Protein AF-A0A5X7KAK2-F1 (afdb_monomer)

pLDDT: mean 73.41, std 15.55, range [40.94, 93.62]

Radius of gyration: 23.5 Å; Cα contacts (8 Å, |Δi|>4): 17; chains: 1; bounding box: 44×38×71 Å

InterPro domains:
  IPR018227 Amino acid/polyamine transporter 2 [PF03222] (29-113)
  IPR018227 Amino acid/polyamine transporter 2 [PTHR35334] (9-120)

Organism: NCBI:txid682796

Foldseek 3Di:
DDDDDDDPDDPDPPPDPPPVVPPCDVVNVVVVVVVVDVVCDPCVVCVVVVCVVVDVVVVVVVCVVVVVVVVLVVVLVVCCVVVPPDDDDPLVSCCVSVHVVVSVVVVVVVVVVVVVVVVD

Secondary structure (DSSP, 8-state):
-------------------------HHHHHHHHHHHHHHS-HHHHHHHHHHHHH-HHHHHHHHHHHHHHHHHHHHHHHHHHHH-SS---HHHHHHHHS-HHHHHHHHHHHHHHHHHHHH-

Sequence (120 aa):
MQDDTLPLNNSNATTTPLSTRLPFTKYDFGWVLLCIGMAIGAGTVLMPVQIGLKGIWVFITAFIIAYPATYIVQDIYLKTLSESETCDDYTDIISHYLGKNWGVFLGVIYFLMIIHGVFI

Mean predicted aligned error: 14.78 Å

Solvent-accessible surface area (backbone atoms only — not comparable to full-atom values): 7514 Å² total; per-residue (Å²): 138,81,88,80,92,74,87,83,83,69,98,67,87,72,88,64,89,72,80,68,76,72,73,86,42,76,65,57,52,51,53,52,51,51,54,49,49,65,70,62,39,75,66,65,77,50,38,66,62,52,35,71,75,68,34,62,69,58,50,54,56,50,47,66,57,48,50,60,56,52,49,55,54,50,53,52,52,54,49,54,72,73,66,59,89,62,97,68,58,71,65,54,57,44,16,67,75,68,33,72,68,46,37,54,50,52,52,53,52,50,53,51,51,51,53,51,68,74,75,107

Structure (mmCIF, N/CA/C/O backbone):
data_AF-A0A5X7KAK2-F1
#
_entry.id   AF-A0A5X7KAK2-F1
#
loop_
_atom_site.group_PDB
_atom_site.id
_atom_site.type_symbol
_atom_site.label_atom_id
_atom_site.label_alt_id
_atom_site.label_comp_id
_atom_site.label_asym_id
_atom_site.label_entity_id
_atom_site.label_seq_id
_atom_site.pdbx_PDB_ins_code
_atom_site.Cartn_x
_atom_site.Cartn_y
_atom_site.Cartn_z
_atom_site.occupancy
_atom_site.B_iso_or_equiv
_atom_site.auth_seq_id
_atom_site.auth_comp_id
_atom_site.auth_asym_id
_atom_site.auth_atom_id
_atom_site.pdbx_PDB_model_num
ATOM 1 N N . MET A 1 1 ? -16.760 -18.450 51.749 1.00 43.22 1 MET A N 1
ATOM 2 C CA . MET A 1 1 ? -16.490 -17.312 52.648 1.00 43.22 1 MET A CA 1
ATOM 3 C C . MET A 1 1 ? -16.795 -16.055 51.849 1.00 43.22 1 MET A C 1
ATOM 5 O O . MET A 1 1 ? -16.105 -15.827 50.869 1.00 43.22 1 MET A O 1
ATOM 9 N N . GLN A 1 2 ? -17.892 -15.392 52.238 1.00 43.47 2 GLN A N 1
ATOM 10 C CA . GLN A 1 2 ? -18.413 -14.068 51.849 1.00 43.47 2 GLN A CA 1
ATOM 11 C C . GLN A 1 2 ? -18.805 -13.811 50.378 1.00 43.47 2 GLN A C 1
ATOM 13 O O . GLN A 1 2 ? -18.010 -13.384 49.549 1.00 43.47 2 GLN A O 1
ATOM 18 N N . ASP A 1 3 ? -20.093 -14.061 50.125 1.00 47.62 3 ASP A N 1
ATOM 19 C CA . ASP A 1 3 ? -20.999 -13.220 49.335 1.00 47.62 3 ASP A CA 1
ATOM 20 C C . ASP A 1 3 ? -21.222 -11.899 50.096 1.00 47.62 3 ASP A C 1
ATOM 22 O O . ASP A 1 3 ? -21.476 -11.951 51.299 1.00 47.62 3 ASP A O 1
ATOM 26 N N . ASP A 1 4 ? -21.109 -10.754 49.420 1.00 51.09 4 ASP A N 1
ATOM 27 C CA . ASP A 1 4 ? -21.527 -9.445 49.932 1.00 51.09 4 ASP A CA 1
ATOM 28 C C . ASP A 1 4 ? -22.199 -8.656 48.800 1.00 51.09 4 ASP A C 1
ATOM 30 O O . ASP A 1 4 ? -21.580 -7.996 47.962 1.00 51.09 4 ASP A O 1
ATOM 34 N N . THR A 1 5 ? -23.523 -8.747 48.801 1.00 59.06 5 THR A N 1
ATOM 35 C CA . THR A 1 5 ? -24.457 -7.904 48.066 1.00 59.06 5 THR A CA 1
ATOM 36 C C . THR A 1 5 ? -24.340 -6.436 48.496 1.00 59.06 5 THR A C 1
ATOM 38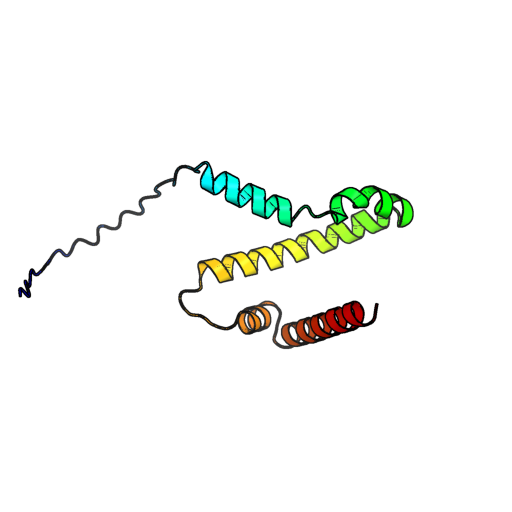 O O . THR A 1 5 ? -24.665 -6.100 49.637 1.00 59.06 5 THR A O 1
ATOM 41 N N . LEU A 1 6 ? -23.994 -5.535 47.570 1.00 54.38 6 LEU A N 1
ATOM 42 C CA . LEU A 1 6 ? -24.239 -4.093 47.707 1.00 54.38 6 LEU A CA 1
ATOM 43 C C . LEU A 1 6 ? -24.956 -3.555 46.455 1.00 54.38 6 LEU A C 1
ATOM 45 O O . LEU A 1 6 ? -24.433 -3.691 45.347 1.00 54.38 6 LEU A O 1
ATOM 49 N N . PRO A 1 7 ? -26.143 -2.935 46.597 1.00 48.78 7 PRO A N 1
ATOM 50 C CA . PRO A 1 7 ? -26.895 -2.392 45.477 1.00 48.78 7 PRO A CA 1
ATOM 51 C C . PRO A 1 7 ? -26.397 -0.978 45.160 1.00 48.78 7 PRO A C 1
ATOM 53 O O . PRO A 1 7 ? -26.700 -0.029 45.881 1.00 48.78 7 PRO A O 1
ATOM 56 N N . LEU A 1 8 ? -25.666 -0.799 44.059 1.00 48.66 8 LEU A N 1
ATOM 57 C CA . LEU A 1 8 ? -25.393 0.542 43.536 1.00 48.66 8 LEU A CA 1
ATOM 58 C C . LEU A 1 8 ? -26.520 0.977 42.597 1.00 48.66 8 LEU A C 1
ATOM 60 O O . LEU A 1 8 ? -26.410 0.975 41.375 1.00 48.66 8 LEU A O 1
ATOM 64 N N . ASN A 1 9 ? -27.621 1.376 43.232 1.00 58.94 9 ASN A N 1
ATOM 65 C CA . ASN A 1 9 ? -28.550 2.359 42.701 1.00 58.94 9 ASN A CA 1
ATOM 66 C C . ASN A 1 9 ? -27.798 3.684 42.505 1.00 58.94 9 ASN A C 1
ATOM 68 O O . ASN A 1 9 ? -27.500 4.365 43.485 1.00 58.94 9 ASN A O 1
ATOM 72 N N . ASN A 1 10 ? -27.513 4.062 41.262 1.00 53.91 10 ASN A N 1
ATOM 73 C CA . ASN A 1 10 ? -27.461 5.475 40.909 1.00 53.91 10 ASN A CA 1
ATOM 74 C C . ASN A 1 10 ? -27.739 5.659 39.419 1.00 53.91 10 ASN A C 1
ATOM 76 O O . ASN A 1 10 ? -26.852 5.597 38.568 1.00 53.91 10 ASN A O 1
ATOM 80 N N . SER A 1 11 ? -29.008 5.914 39.128 1.00 53.69 11 SER A N 1
ATOM 81 C CA . SER A 1 11 ? -29.457 6.621 37.941 1.00 53.69 11 SER A CA 1
ATOM 82 C C . SER A 1 11 ? -28.775 7.984 37.886 1.00 53.69 11 SER A C 1
ATOM 84 O O . SER A 1 11 ? -29.279 8.947 38.440 1.00 53.69 11 SER A O 1
ATOM 86 N N . ASN A 1 12 ? -27.612 8.037 37.249 1.00 49.50 12 ASN A N 1
ATOM 87 C CA . ASN A 1 12 ? -27.012 9.227 36.657 1.00 49.50 12 ASN A CA 1
ATOM 88 C C . ASN A 1 12 ? -26.018 8.734 35.605 1.00 49.50 12 ASN A C 1
ATOM 90 O O . ASN A 1 12 ? -24.801 8.815 35.767 1.00 49.50 12 ASN A O 1
ATOM 94 N N . ALA A 1 13 ? -26.558 8.195 34.508 1.00 48.47 13 ALA A N 1
ATOM 95 C CA . ALA A 1 13 ? -25.848 8.147 33.240 1.00 48.47 13 ALA A CA 1
ATOM 96 C C . ALA A 1 13 ? -25.673 9.599 32.773 1.00 48.47 13 ALA A C 1
ATOM 98 O O . ALA A 1 13 ? -26.405 10.097 31.920 1.00 48.47 13 ALA A O 1
ATOM 99 N N . THR A 1 14 ? -24.755 10.316 33.421 1.00 40.94 14 THR A N 1
ATOM 100 C CA . THR A 1 14 ? -24.332 11.645 33.012 1.00 40.94 14 THR A CA 1
ATOM 101 C C . THR A 1 14 ? -23.655 11.473 31.666 1.00 40.94 14 THR A C 1
ATOM 103 O O . THR A 1 14 ? -22.487 11.095 31.573 1.00 40.94 14 THR A O 1
ATOM 106 N N . THR A 1 15 ? -24.432 11.740 30.624 1.00 48.84 15 THR A N 1
ATOM 107 C CA . THR A 1 15 ? -23.997 12.080 29.278 1.00 48.84 15 THR A CA 1
ATOM 108 C C . THR A 1 15 ? -22.876 13.109 29.365 1.00 48.84 15 THR A C 1
ATOM 110 O O . THR A 1 15 ? -23.113 14.314 29.409 1.00 48.84 15 THR A O 1
ATOM 113 N N . THR A 1 16 ? -21.642 12.628 29.419 1.00 46.44 16 THR A N 1
ATOM 114 C CA . THR A 1 16 ? -20.458 13.455 29.243 1.00 46.44 16 THR A CA 1
ATOM 115 C C . THR A 1 16 ? -19.752 12.870 28.034 1.00 46.44 16 THR A C 1
ATOM 117 O O . THR A 1 16 ? -19.122 11.820 28.170 1.00 46.44 16 THR A O 1
ATOM 120 N N . PRO A 1 17 ? -19.856 13.478 26.838 1.00 49.06 17 PRO A N 1
ATOM 121 C CA . PRO A 1 17 ? -18.938 13.170 25.758 1.00 49.06 17 PRO A CA 1
ATOM 122 C C . PRO A 1 17 ? -17.582 13.730 26.185 1.00 49.06 17 PRO A C 1
ATOM 124 O O . PRO A 1 17 ? -17.181 14.827 25.792 1.00 49.06 17 PRO A O 1
ATOM 127 N N . LEU A 1 18 ? -16.895 13.011 27.076 1.00 45.94 18 LEU A N 1
ATOM 128 C CA . LEU A 1 18 ? -15.524 13.314 27.423 1.00 45.94 18 LEU A CA 1
ATOM 129 C C . LEU A 1 18 ? -14.721 12.934 26.181 1.00 45.94 18 LEU A C 1
ATOM 131 O O . LEU A 1 18 ? -14.293 11.796 26.001 1.00 45.94 18 LEU A O 1
ATOM 135 N N . SER A 1 19 ? -14.562 13.916 25.295 1.00 55.53 19 SER A N 1
ATOM 136 C CA . SER A 1 19 ? -13.484 13.979 24.319 1.00 55.53 19 SER A CA 1
ATOM 137 C C . SER A 1 19 ? -12.170 14.009 25.104 1.00 55.53 19 SER A C 1
ATOM 139 O O . SER A 1 19 ? -11.505 15.039 25.223 1.00 55.53 19 SER A O 1
ATOM 141 N N . THR A 1 20 ? -11.823 12.883 25.731 1.00 54.59 20 THR A N 1
ATOM 142 C CA . THR A 1 20 ? -10.524 12.691 26.351 1.00 54.59 20 THR A CA 1
ATOM 143 C C . THR A 1 20 ? -9.631 12.530 25.149 1.00 54.59 20 THR A C 1
ATOM 145 O O . THR A 1 20 ? -9.592 11.465 24.536 1.00 54.59 20 THR A O 1
ATOM 148 N N . ARG A 1 21 ? -8.990 13.620 24.730 1.00 59.59 21 ARG A N 1
ATOM 149 C CA . ARG A 1 21 ? -7.866 13.571 23.801 1.00 59.59 21 ARG A CA 1
ATOM 150 C C . ARG A 1 21 ? -6.837 12.652 24.455 1.00 59.59 21 ARG A C 1
ATOM 152 O O . ARG A 1 21 ? -6.060 13.114 25.285 1.00 59.59 21 ARG A O 1
ATOM 159 N N . LEU A 1 22 ? -6.912 11.353 24.157 1.00 66.19 22 LEU A N 1
ATOM 160 C CA . LEU A 1 22 ? -5.931 10.362 24.573 1.00 66.19 22 LEU A CA 1
ATOM 161 C C . LEU A 1 22 ? -4.578 10.933 24.142 1.00 66.19 22 LEU A C 1
ATOM 163 O O . LEU A 1 22 ? -4.395 11.187 22.945 1.00 66.19 22 LEU A O 1
ATOM 167 N N . PRO A 1 23 ? -3.685 11.278 25.087 1.00 72.12 23 PRO A N 1
ATOM 168 C CA . PRO A 1 23 ? -2.407 11.851 24.720 1.00 72.12 23 PRO A CA 1
ATOM 169 C C . PRO A 1 23 ? -1.678 10.792 23.905 1.00 72.12 23 PRO A C 1
ATOM 171 O O . PRO A 1 23 ? -1.481 9.681 24.389 1.00 72.12 23 PRO A O 1
ATOM 174 N N . PHE A 1 24 ? -1.331 11.135 22.665 1.00 76.69 24 PHE A N 1
ATOM 175 C CA . PHE A 1 24 ? -0.659 10.217 21.756 1.00 76.69 24 PHE A CA 1
ATOM 176 C C . PHE A 1 24 ? 0.632 9.741 22.419 1.00 76.69 24 PHE A C 1
ATOM 178 O O . PHE A 1 24 ? 1.570 10.525 22.614 1.00 76.69 24 PHE A O 1
ATOM 185 N N . THR A 1 25 ? 0.643 8.488 22.865 1.00 85.00 25 THR A N 1
ATOM 186 C CA . THR A 1 25 ? 1.719 7.999 23.716 1.00 85.00 25 THR A CA 1
ATOM 187 C C . THR A 1 25 ? 2.853 7.468 22.846 1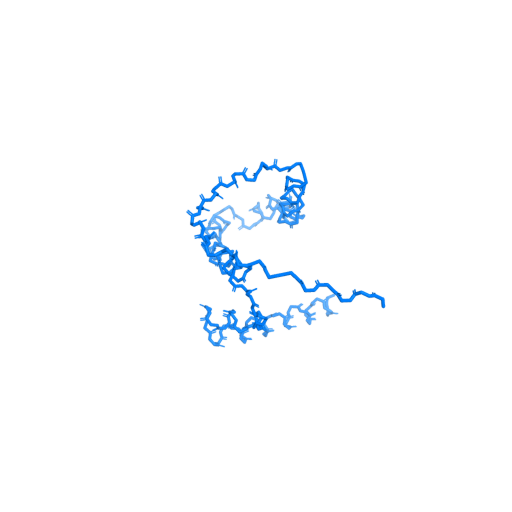.00 85.00 25 THR A C 1
ATOM 189 O O . THR A 1 25 ? 2.677 7.146 21.670 1.00 85.00 25 THR A O 1
ATOM 192 N N . LYS A 1 26 ? 4.065 7.366 23.397 1.00 81.75 26 LYS A N 1
ATOM 193 C CA . LYS A 1 26 ? 5.225 6.859 22.634 1.00 81.75 26 LYS A CA 1
ATOM 194 C C . LYS A 1 26 ? 5.006 5.429 22.114 1.00 81.75 26 LYS A C 1
ATOM 196 O O . LYS A 1 26 ? 5.573 5.055 21.095 1.00 81.75 26 LYS A O 1
ATOM 201 N N . TYR A 1 27 ? 4.170 4.658 22.807 1.00 85.44 27 TYR A N 1
ATOM 202 C CA . TYR A 1 27 ? 3.710 3.337 22.389 1.00 85.44 27 TYR A CA 1
ATOM 203 C C . TYR A 1 27 ? 2.838 3.402 21.124 1.00 85.44 27 TYR A C 1
ATOM 205 O O . TYR A 1 27 ? 3.096 2.656 20.185 1.00 85.44 27 TYR A O 1
ATOM 213 N N . ASP A 1 28 ? 1.899 4.351 21.044 1.00 85.50 28 ASP A N 1
ATOM 214 C CA . ASP A 1 28 ? 1.039 4.557 19.869 1.00 85.50 28 ASP A CA 1
ATOM 215 C C . ASP A 1 28 ? 1.870 4.985 18.655 1.00 85.50 28 ASP A C 1
ATOM 217 O O . ASP A 1 28 ? 1.673 4.488 17.547 1.00 85.50 28 ASP A O 1
ATOM 221 N N . PHE A 1 29 ? 2.875 5.845 18.869 1.00 87.75 29 PHE A N 1
ATOM 222 C CA . PHE A 1 29 ? 3.831 6.203 17.817 1.00 87.75 29 PHE A CA 1
ATOM 223 C C . PHE A 1 29 ? 4.625 4.987 17.325 1.00 87.75 29 PHE A C 1
ATOM 225 O O . PHE A 1 29 ? 4.815 4.824 16.121 1.00 87.75 29 PHE A O 1
ATOM 232 N N . GLY A 1 30 ? 5.070 4.125 18.246 1.00 90.12 30 GLY A N 1
ATOM 233 C CA . GLY A 1 30 ? 5.774 2.888 17.911 1.00 90.12 30 GLY A CA 1
ATOM 234 C C . GLY A 1 30 ? 4.925 1.954 17.048 1.00 90.12 30 GLY A C 1
ATOM 235 O O . GLY A 1 30 ? 5.410 1.449 16.036 1.00 90.12 30 GLY A O 1
ATOM 236 N N . TRP A 1 31 ? 3.646 1.791 17.387 1.00 87.88 31 TRP A N 1
ATOM 237 C CA . TRP A 1 31 ? 2.702 1.007 16.588 1.00 87.88 31 TRP A CA 1
ATOM 238 C C . TRP A 1 31 ? 2.469 1.592 15.198 1.00 87.88 31 TRP A C 1
ATOM 240 O O . TRP A 1 31 ? 2.538 0.862 14.210 1.00 87.88 31 TRP A O 1
ATOM 250 N N . VAL A 1 32 ? 2.261 2.905 15.090 1.00 89.12 32 VAL A N 1
ATOM 251 C CA . VAL A 1 32 ? 2.101 3.565 13.786 1.00 89.12 32 VAL A CA 1
ATOM 252 C C . VAL A 1 32 ? 3.359 3.406 12.931 1.00 89.12 32 VAL A C 1
ATOM 254 O O . VAL A 1 32 ? 3.254 3.097 11.745 1.00 89.12 32 VAL A O 1
ATOM 257 N N . LEU A 1 33 ? 4.549 3.550 13.521 1.00 90.06 33 LEU A N 1
ATOM 258 C CA . LEU A 1 33 ? 5.814 3.385 12.806 1.00 90.06 33 LEU A CA 1
ATOM 259 C C . LEU A 1 33 ? 5.995 1.954 12.274 1.00 90.06 33 LEU A C 1
ATOM 261 O O . LEU A 1 33 ? 6.452 1.785 11.145 1.00 90.06 33 LEU A O 1
ATOM 265 N N . LEU A 1 34 ? 5.598 0.935 13.045 1.00 89.44 34 LEU A N 1
ATOM 266 C CA . LEU A 1 34 ? 5.611 -0.463 12.598 1.00 89.44 34 LEU A CA 1
ATOM 267 C C . LEU A 1 34 ? 4.640 -0.700 11.435 1.00 89.44 34 LEU A C 1
ATOM 269 O O . LEU A 1 34 ? 5.020 -1.319 10.440 1.00 89.44 34 LEU A O 1
ATOM 273 N N . CYS A 1 35 ? 3.420 -0.164 11.517 1.00 87.38 35 CYS A N 1
ATOM 274 C CA . CYS A 1 35 ? 2.438 -0.259 10.435 1.00 87.38 35 CYS A CA 1
ATOM 275 C C . CYS A 1 35 ? 2.934 0.426 9.150 1.00 87.38 35 CYS A C 1
ATOM 277 O O . CYS A 1 35 ? 2.819 -0.142 8.063 1.00 87.38 35 CYS A O 1
ATOM 279 N N . ILE A 1 36 ? 3.545 1.609 9.270 1.00 89.06 36 ILE A N 1
ATOM 280 C CA . ILE A 1 36 ? 4.177 2.312 8.143 1.00 89.06 36 ILE A CA 1
ATOM 281 C C . ILE A 1 36 ? 5.339 1.486 7.577 1.00 89.06 36 ILE A C 1
ATOM 283 O O . ILE A 1 36 ? 5.458 1.362 6.362 1.00 89.06 36 ILE A O 1
ATOM 287 N N . GLY A 1 37 ? 6.168 0.886 8.433 1.00 87.81 37 GLY A N 1
ATOM 288 C CA . GLY A 1 37 ? 7.280 0.033 8.013 1.00 87.81 37 GLY A CA 1
ATOM 289 C C . GLY A 1 37 ? 6.830 -1.202 7.229 1.00 87.81 37 GLY A C 1
ATOM 290 O O . GLY A 1 37 ? 7.451 -1.544 6.228 1.00 87.81 37 GLY A O 1
ATOM 291 N N . MET A 1 38 ? 5.722 -1.837 7.624 1.00 87.19 38 MET A N 1
ATOM 292 C CA . MET A 1 38 ? 5.140 -2.941 6.850 1.00 87.19 38 MET A CA 1
ATOM 293 C C . MET A 1 38 ? 4.549 -2.473 5.515 1.00 87.19 38 MET A C 1
ATOM 295 O O . MET A 1 38 ? 4.655 -3.185 4.518 1.00 87.19 38 MET A O 1
ATOM 299 N N . ALA A 1 39 ? 3.960 -1.275 5.473 1.00 85.56 39 ALA A N 1
ATOM 300 C CA . ALA A 1 39 ? 3.441 -0.699 4.235 1.00 85.56 39 ALA A CA 1
ATOM 301 C C . ALA A 1 39 ? 4.568 -0.308 3.254 1.00 85.56 39 ALA A C 1
ATOM 303 O O . ALA A 1 39 ? 4.458 -0.544 2.049 1.00 85.56 39 ALA A O 1
ATOM 304 N N . ILE A 1 40 ? 5.677 0.247 3.757 1.00 87.44 40 ILE A N 1
ATOM 305 C CA . ILE A 1 40 ? 6.874 0.614 2.983 1.00 87.44 40 ILE A CA 1
ATOM 306 C C . ILE A 1 40 ? 7.808 -0.606 2.897 1.00 87.44 40 ILE A C 1
ATOM 308 O O . ILE A 1 40 ? 8.896 -0.648 3.464 1.00 87.44 40 ILE A O 1
ATOM 312 N N . GLY A 1 41 ? 7.367 -1.643 2.186 1.00 81.88 41 GLY A N 1
ATOM 313 C CA . GLY A 1 41 ? 8.184 -2.832 1.930 1.00 81.88 41 GLY A CA 1
ATOM 314 C C . GLY A 1 41 ? 9.306 -2.595 0.906 1.00 81.88 41 GLY A C 1
ATOM 315 O O . GLY A 1 41 ? 9.366 -1.561 0.231 1.00 81.88 41 GLY A O 1
ATOM 316 N N . ALA A 1 42 ? 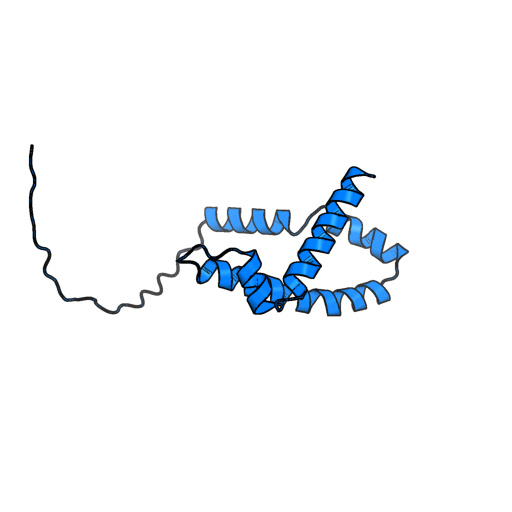10.160 -3.607 0.710 1.00 81.38 42 ALA A N 1
ATOM 317 C CA . ALA A 1 42 ? 11.307 -3.576 -0.213 1.00 81.38 42 ALA A CA 1
ATOM 318 C C . ALA A 1 42 ? 10.951 -3.194 -1.668 1.00 81.38 42 ALA A C 1
ATOM 320 O O . ALA A 1 42 ? 11.785 -2.656 -2.398 1.00 81.38 42 ALA A O 1
ATOM 321 N N . GLY A 1 43 ? 9.699 -3.414 -2.086 1.00 76.56 43 GLY A N 1
ATOM 322 C CA . GLY A 1 43 ? 9.208 -3.024 -3.409 1.00 76.56 43 GLY A CA 1
ATOM 323 C C . GLY A 1 43 ? 9.235 -1.513 -3.661 1.00 76.56 43 GLY A C 1
ATOM 324 O O . GLY A 1 43 ? 9.475 -1.094 -4.790 1.00 76.56 43 GLY A O 1
ATOM 325 N N . THR A 1 44 ? 9.066 -0.688 -2.623 1.00 85.12 44 THR A N 1
ATOM 326 C CA . THR A 1 44 ? 9.116 0.780 -2.754 1.00 85.12 44 THR A CA 1
ATOM 327 C C . THR A 1 44 ? 10.542 1.295 -2.973 1.00 85.12 44 THR A C 1
ATOM 329 O O . THR A 1 44 ? 10.744 2.229 -3.744 1.00 85.12 44 THR A O 1
ATOM 332 N N . VAL A 1 45 ? 11.548 0.631 -2.390 1.00 85.44 45 VAL A N 1
ATOM 333 C CA . VAL A 1 45 ? 12.977 0.960 -2.564 1.00 85.44 45 VAL A CA 1
ATOM 334 C C . VAL A 1 45 ? 13.459 0.638 -3.982 1.00 85.44 45 VAL A C 1
ATOM 336 O O . VAL A 1 45 ? 14.264 1.373 -4.549 1.00 85.44 45 VAL A O 1
ATOM 339 N N . LEU A 1 46 ? 12.940 -0.435 -4.588 1.00 85.25 46 LEU A N 1
ATOM 340 C CA . LEU A 1 46 ? 13.258 -0.829 -5.968 1.00 85.25 46 LEU A CA 1
ATOM 341 C C . LEU A 1 46 ? 12.349 -0.169 -7.017 1.00 85.25 46 LEU A C 1
ATOM 343 O O . LEU A 1 46 ? 12.586 -0.314 -8.219 1.00 85.25 46 LEU A O 1
ATOM 347 N N . MET A 1 47 ? 11.331 0.579 -6.586 1.00 86.44 47 MET A N 1
ATOM 348 C CA . MET A 1 47 ? 10.375 1.249 -7.465 1.00 86.44 47 MET A CA 1
ATOM 349 C C . MET A 1 47 ? 11.043 2.165 -8.508 1.00 86.44 47 MET A C 1
ATOM 351 O O . MET A 1 47 ? 10.664 2.068 -9.675 1.00 86.44 47 MET A O 1
ATOM 355 N N . PRO A 1 48 ? 12.070 2.984 -8.187 1.00 83.69 48 PRO A N 1
ATOM 356 C CA . PRO A 1 48 ? 12.712 3.848 -9.183 1.00 83.69 48 PRO A CA 1
ATOM 357 C C . PRO A 1 48 ? 13.322 3.067 -10.355 1.00 83.69 48 PRO A C 1
ATOM 359 O O . PRO A 1 48 ? 13.230 3.494 -11.505 1.00 83.69 48 PRO A O 1
ATOM 362 N N . VAL A 1 49 ? 13.887 1.886 -10.079 1.00 88.44 49 VAL A N 1
ATOM 363 C CA .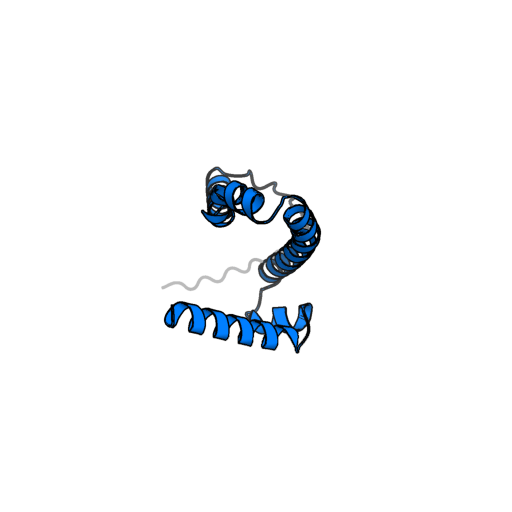 VAL A 1 49 ? 14.459 0.998 -11.103 1.00 88.44 49 VAL A CA 1
ATOM 364 C C . VAL A 1 49 ? 13.354 0.446 -12.006 1.00 88.44 49 VAL A C 1
ATOM 366 O O . VAL A 1 49 ? 13.487 0.442 -13.229 1.00 88.44 49 VAL A O 1
ATOM 369 N N . GLN A 1 50 ? 12.228 0.033 -11.420 1.00 85.06 50 GLN A N 1
ATOM 370 C CA . GLN A 1 50 ? 11.083 -0.476 -12.178 1.00 85.06 50 GLN A CA 1
ATOM 371 C C . GLN A 1 50 ? 10.431 0.614 -13.041 1.00 85.06 50 GLN A C 1
ATOM 373 O O . GLN A 1 50 ? 10.068 0.350 -14.188 1.00 85.06 50 GLN A O 1
ATOM 378 N N . ILE A 1 51 ? 10.333 1.843 -12.524 1.00 89.38 51 ILE A N 1
ATOM 379 C CA . ILE A 1 51 ? 9.798 3.001 -13.253 1.00 89.38 51 ILE A CA 1
ATOM 380 C C . ILE A 1 51 ? 10.686 3.346 -14.453 1.00 89.38 51 ILE A C 1
ATOM 382 O O . ILE A 1 51 ? 10.163 3.616 -15.534 1.00 89.38 51 ILE A O 1
ATOM 386 N N . GLY A 1 52 ? 12.013 3.292 -14.297 1.00 86.31 52 GLY A N 1
ATOM 387 C CA . GLY A 1 52 ? 12.953 3.526 -15.397 1.00 86.31 52 GLY A CA 1
ATOM 388 C C . GLY A 1 52 ? 12.808 2.522 -16.546 1.00 86.31 52 GLY A C 1
ATOM 389 O O . GLY A 1 52 ? 12.939 2.898 -17.706 1.00 86.31 52 GLY A O 1
ATOM 390 N N . LEU A 1 53 ? 12.478 1.263 -16.236 1.00 86.75 53 LEU A N 1
ATOM 391 C CA . LEU A 1 53 ? 12.308 0.195 -17.230 1.00 86.75 53 LEU A CA 1
ATOM 392 C C . LEU A 1 53 ? 10.914 0.171 -17.878 1.00 86.75 53 LEU A C 1
ATOM 394 O O . LEU A 1 53 ? 10.791 -0.147 -19.058 1.00 86.75 53 LEU A O 1
ATOM 398 N N . LYS A 1 54 ? 9.852 0.464 -17.116 1.00 83.00 54 LYS A N 1
ATOM 399 C CA . LYS A 1 54 ? 8.451 0.421 -17.588 1.00 83.00 54 LYS A CA 1
ATOM 400 C C . LYS A 1 54 ? 7.963 1.761 -18.153 1.00 83.00 54 LYS A C 1
ATOM 402 O O . LYS A 1 54 ? 6.976 1.787 -18.885 1.00 83.00 54 LYS A O 1
ATOM 407 N N . GLY A 1 55 ? 8.655 2.852 -17.830 1.00 88.00 55 GLY A N 1
ATOM 408 C CA . GLY A 1 55 ? 8.323 4.215 -18.227 1.00 88.00 55 GLY 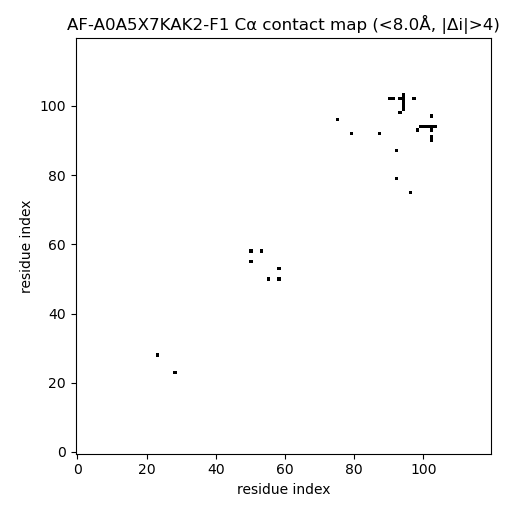A CA 1
ATOM 409 C C . GLY A 1 55 ? 7.491 4.960 -17.178 1.00 88.00 55 GLY A C 1
ATOM 410 O O . GLY A 1 55 ? 6.520 4.441 -16.626 1.00 88.00 55 GLY A O 1
ATOM 411 N N . ILE A 1 56 ? 7.839 6.230 -16.949 1.00 88.44 56 ILE A N 1
ATOM 412 C CA . ILE A 1 56 ? 7.186 7.105 -15.961 1.00 88.44 56 ILE A CA 1
ATOM 413 C C . ILE A 1 56 ? 5.695 7.338 -16.245 1.00 88.44 56 ILE A C 1
ATOM 415 O O . ILE A 1 56 ? 4.893 7.441 -15.320 1.00 88.44 56 ILE A O 1
ATOM 419 N N . TRP A 1 57 ? 5.299 7.377 -17.519 1.00 90.31 57 TRP A N 1
ATOM 420 C CA . TRP A 1 57 ? 3.917 7.668 -17.908 1.00 90.31 57 TRP A CA 1
ATOM 421 C C . TRP A 1 57 ? 2.941 6.565 -17.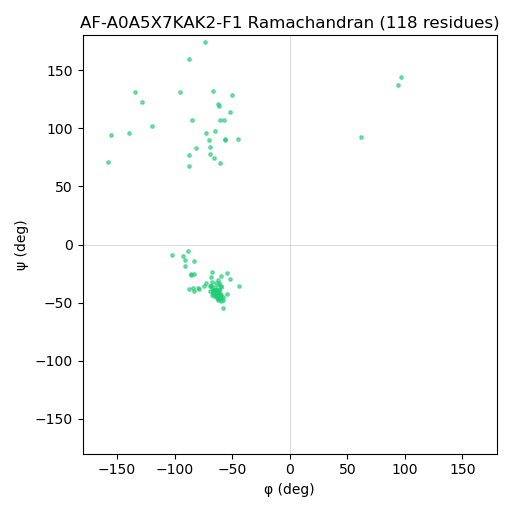483 1.00 90.31 57 TRP A C 1
ATOM 423 O O . TRP A 1 57 ? 1.864 6.841 -16.952 1.00 90.31 57 TRP A O 1
ATOM 433 N N . VAL A 1 58 ? 3.352 5.305 -17.659 1.00 88.69 58 VAL A N 1
ATOM 434 C CA . VAL A 1 58 ? 2.579 4.128 -17.238 1.00 88.69 58 VAL A CA 1
ATOM 435 C C . VAL A 1 58 ? 2.431 4.117 -15.718 1.00 88.69 58 VAL A C 1
ATOM 437 O O . VAL A 1 58 ? 1.349 3.844 -15.204 1.00 88.69 58 VAL A O 1
ATOM 440 N N . PHE A 1 59 ? 3.495 4.485 -15.003 1.00 88.56 59 PHE A N 1
ATOM 441 C CA . PHE A 1 59 ? 3.488 4.570 -13.549 1.00 88.56 59 PHE A CA 1
ATOM 442 C C . PHE A 1 59 ? 2.500 5.619 -13.018 1.00 88.56 59 PHE A C 1
ATOM 444 O O . PHE A 1 59 ? 1.712 5.314 -12.127 1.00 88.56 59 PHE A O 1
ATOM 451 N N . ILE A 1 60 ? 2.481 6.825 -13.596 1.00 91.44 60 ILE A N 1
ATOM 452 C CA . ILE A 1 60 ? 1.539 7.885 -13.197 1.00 91.44 60 ILE A CA 1
ATOM 453 C C . ILE A 1 60 ? 0.088 7.448 -13.432 1.00 91.44 60 ILE A C 1
ATOM 455 O O . ILE A 1 60 ? -0.751 7.605 -12.548 1.00 91.44 60 ILE A O 1
ATOM 459 N N . THR A 1 61 ? -0.204 6.851 -14.591 1.00 92.25 61 THR A N 1
ATOM 460 C CA . THR A 1 61 ? -1.538 6.295 -14.883 1.00 92.25 61 THR A CA 1
ATOM 461 C C . THR A 1 61 ? -1.942 5.234 -13.862 1.00 92.25 61 THR A C 1
ATOM 463 O O . THR A 1 61 ? -3.042 5.291 -13.313 1.00 92.25 61 THR A O 1
ATOM 466 N N . ALA A 1 62 ? -1.050 4.28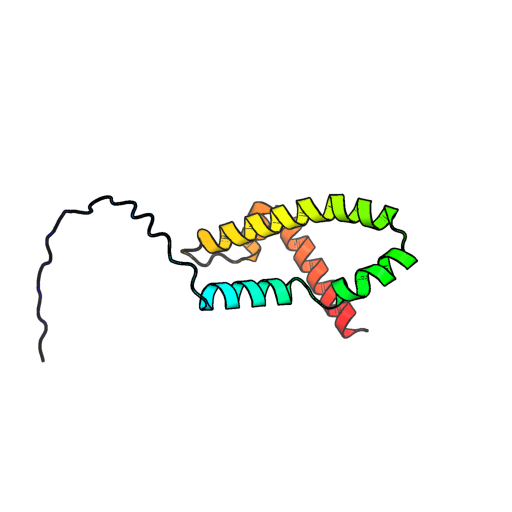5 -13.569 1.00 89.44 62 ALA A N 1
ATOM 467 C CA . ALA A 1 62 ? -1.321 3.237 -12.594 1.00 89.44 62 ALA A CA 1
ATOM 468 C C . ALA A 1 62 ? -1.549 3.817 -11.191 1.00 89.44 62 ALA A C 1
ATOM 470 O O . ALA A 1 62 ? -2.460 3.380 -10.494 1.00 89.44 62 ALA A O 1
ATOM 471 N N . PHE A 1 63 ? -0.782 4.834 -10.797 1.00 89.94 63 PHE A N 1
ATOM 472 C CA . PHE A 1 63 ? -0.924 5.499 -9.504 1.00 89.94 63 PHE A CA 1
ATOM 473 C C . PHE A 1 63 ? -2.283 6.197 -9.348 1.00 89.94 63 PHE A C 1
ATOM 475 O O . PHE A 1 63 ? -2.921 6.058 -8.305 1.00 89.94 63 PHE A O 1
ATOM 482 N N . ILE A 1 64 ? -2.766 6.874 -10.397 1.00 93.62 64 ILE A N 1
ATOM 483 C CA . ILE A 1 64 ? -4.086 7.530 -10.403 1.00 93.62 64 ILE A CA 1
ATOM 484 C C . ILE A 1 64 ? -5.217 6.522 -10.163 1.00 93.62 64 ILE A C 1
ATOM 486 O O . ILE A 1 64 ? -6.192 6.856 -9.498 1.00 93.62 64 ILE A O 1
ATOM 490 N N . ILE A 1 65 ? -5.093 5.297 -10.677 1.00 90.75 65 ILE A N 1
ATOM 491 C CA . ILE A 1 65 ? -6.097 4.236 -10.495 1.00 90.75 65 ILE A CA 1
ATOM 492 C C . ILE A 1 65 ? -5.910 3.518 -9.151 1.00 90.75 65 ILE A C 1
ATOM 494 O O . ILE A 1 65 ? -6.883 3.198 -8.469 1.00 90.75 65 ILE A O 1
ATOM 498 N N . ALA A 1 66 ? -4.666 3.270 -8.745 1.00 88.56 66 ALA A N 1
ATOM 499 C CA . ALA A 1 66 ? -4.353 2.543 -7.520 1.00 88.56 66 ALA A CA 1
ATOM 500 C C . ALA A 1 66 ? -4.721 3.336 -6.257 1.00 88.56 66 ALA A C 1
ATOM 502 O O . ALA A 1 66 ? -5.169 2.746 -5.272 1.00 88.56 66 ALA A O 1
ATOM 503 N N . TYR A 1 67 ? -4.565 4.663 -6.280 1.00 89.19 67 TYR A N 1
ATOM 504 C CA . TYR A 1 67 ? -4.876 5.533 -5.146 1.00 89.19 67 TYR A CA 1
ATOM 505 C C . TYR A 1 67 ? -6.343 5.433 -4.667 1.00 89.19 67 TYR A C 1
ATOM 507 O O . TYR A 1 67 ? -6.549 5.107 -3.495 1.00 89.19 67 TYR A O 1
ATOM 515 N N . PRO A 1 68 ? -7.376 5.624 -5.517 1.00 88.94 68 PRO A N 1
ATOM 516 C CA . PRO A 1 68 ? -8.771 5.496 -5.095 1.00 88.94 68 PRO A CA 1
ATOM 517 C C . PRO A 1 68 ? -9.131 4.065 -4.685 1.00 88.94 68 PRO A C 1
ATOM 519 O O . PRO A 1 68 ? -9.862 3.880 -3.715 1.00 88.94 68 PRO A O 1
ATOM 522 N N . ALA A 1 69 ? -8.585 3.049 -5.363 1.00 85.94 69 ALA A N 1
ATOM 523 C CA . ALA A 1 69 ? -8.801 1.654 -4.982 1.00 85.94 69 ALA A CA 1
ATOM 524 C C . ALA A 1 69 ? -8.280 1.371 -3.562 1.00 85.94 69 ALA A C 1
ATOM 526 O O . ALA A 1 69 ? -8.973 0.764 -2.747 1.00 85.94 69 ALA A O 1
ATOM 527 N N . THR A 1 70 ? -7.087 1.874 -3.242 1.00 87.50 70 THR A N 1
ATOM 528 C CA . THR A 1 70 ? -6.472 1.710 -1.920 1.00 87.50 70 THR A CA 1
ATOM 529 C C . THR A 1 70 ? -7.255 2.455 -0.837 1.00 87.50 70 THR A C 1
ATOM 531 O O . THR A 1 70 ? -7.440 1.918 0.252 1.00 87.50 70 THR A O 1
ATOM 534 N N . TYR A 1 71 ? -7.763 3.655 -1.135 1.00 86.75 71 TYR A N 1
ATOM 535 C CA . TYR A 1 71 ? -8.593 4.423 -0.202 1.00 86.75 71 TYR A CA 1
ATOM 536 C C . TYR A 1 71 ? -9.878 3.675 0.184 1.00 86.75 71 TYR A C 1
ATOM 538 O O . TYR A 1 71 ? -10.183 3.562 1.367 1.00 86.75 71 TYR A O 1
ATOM 546 N N . ILE A 1 72 ? -10.591 3.104 -0.794 1.00 84.06 72 ILE A N 1
ATOM 547 C CA . ILE A 1 72 ? -11.831 2.346 -0.545 1.00 84.06 72 ILE A CA 1
ATOM 548 C C . ILE A 1 72 ? -11.553 1.111 0.320 1.00 84.06 72 ILE A C 1
ATOM 550 O O . ILE A 1 72 ? -12.288 0.839 1.267 1.00 84.06 72 ILE A O 1
ATOM 554 N N . VAL A 1 73 ? -10.475 0.376 0.030 1.00 81.50 73 VAL A N 1
ATOM 555 C CA . VAL A 1 73 ? -10.088 -0.805 0.820 1.00 81.50 73 VAL A CA 1
ATOM 556 C C . VAL A 1 73 ? -9.749 -0.420 2.263 1.00 81.50 73 VAL A C 1
ATOM 558 O O . VAL A 1 73 ? -10.167 -1.107 3.193 1.00 81.50 73 VAL A O 1
ATOM 561 N N . GLN A 1 74 ? -9.032 0.688 2.466 1.00 83.62 74 GLN A N 1
ATOM 562 C CA . GLN A 1 74 ? -8.706 1.178 3.807 1.00 83.62 74 GLN A CA 1
ATOM 563 C C . GLN A 1 74 ? -9.947 1.652 4.577 1.00 83.62 74 GLN A C 1
ATOM 565 O O . GLN A 1 74 ? -10.058 1.354 5.765 1.00 83.62 74 GLN A O 1
ATOM 570 N N . ASP A 1 75 ? -10.888 2.339 3.917 1.00 81.38 75 ASP A N 1
ATOM 571 C CA . ASP A 1 75 ? -12.162 2.766 4.518 1.00 81.38 75 ASP A CA 1
ATOM 572 C C . ASP A 1 75 ? -12.973 1.561 5.019 1.00 81.38 75 ASP A C 1
ATOM 574 O O . ASP A 1 75 ? -13.380 1.527 6.180 1.00 81.38 75 ASP A O 1
ATOM 578 N N . ILE A 1 76 ? -13.126 0.525 4.185 1.00 77.06 76 ILE A N 1
ATOM 579 C CA . ILE A 1 76 ? -13.824 -0.717 4.560 1.00 77.06 76 ILE A CA 1
ATOM 580 C C . ILE A 1 76 ? -13.125 -1.399 5.741 1.00 77.06 76 ILE A C 1
ATOM 582 O O . ILE A 1 76 ? -13.790 -1.840 6.680 1.00 77.06 76 ILE A O 1
ATOM 586 N N . TYR A 1 77 ? -11.792 -1.463 5.724 1.00 77.25 77 TYR A N 1
ATOM 587 C CA . TYR A 1 77 ? -11.008 -2.068 6.801 1.00 77.25 77 TYR A CA 1
ATOM 588 C C . TYR A 1 77 ? -11.206 -1.339 8.138 1.00 77.25 77 TYR A C 1
ATOM 590 O O . TYR A 1 77 ? -11.488 -1.971 9.156 1.00 77.25 77 TYR A O 1
ATOM 598 N N . LEU A 1 78 ? -11.132 -0.004 8.135 1.00 76.44 78 LEU A N 1
ATOM 599 C CA . LEU A 1 78 ? -11.356 0.822 9.325 1.00 76.44 78 LEU A CA 1
ATOM 600 C C . LEU A 1 78 ? -12.781 0.677 9.868 1.00 76.44 78 LEU A C 1
ATOM 602 O O . LEU A 1 78 ? -12.966 0.562 11.078 1.00 76.44 78 LEU A O 1
ATOM 606 N N . LYS A 1 79 ? -13.781 0.637 8.984 1.00 69.50 79 LYS A N 1
ATOM 607 C CA . LYS A 1 79 ? -15.191 0.460 9.368 1.00 69.50 79 LYS A CA 1
ATOM 608 C C . LYS A 1 79 ? -15.447 -0.922 9.954 1.00 69.50 79 LYS A C 1
ATOM 610 O O . LYS A 1 79 ? -16.119 -1.030 10.968 1.00 69.50 79 LYS A O 1
ATOM 615 N N . THR A 1 80 ? -14.829 -1.955 9.390 1.00 69.31 80 THR A N 1
ATOM 616 C CA . THR A 1 80 ? -14.895 -3.328 9.916 1.00 69.31 80 THR A CA 1
ATOM 617 C C . THR A 1 80 ? -14.305 -3.427 11.324 1.00 69.31 80 THR A C 1
ATOM 619 O O . THR A 1 80 ? -14.912 -4.013 12.219 1.00 69.31 80 THR A O 1
ATOM 622 N N . LEU A 1 81 ? -13.134 -2.825 11.549 1.00 68.31 81 LEU A N 1
ATOM 623 C CA . LEU A 1 81 ? -12.499 -2.813 12.869 1.00 68.31 81 LEU A CA 1
ATOM 624 C C . LEU A 1 81 ? -13.270 -1.978 13.900 1.00 68.31 81 LEU A C 1
ATOM 626 O O . LEU A 1 81 ? -13.226 -2.296 15.083 1.00 68.31 81 LEU A O 1
ATOM 630 N N . SER A 1 82 ? -13.943 -0.909 13.469 1.00 67.00 82 SER A N 1
ATOM 631 C CA . SER A 1 82 ? -14.672 -0.006 14.367 1.00 67.00 82 SER A CA 1
ATOM 632 C C . SER A 1 82 ? -16.083 -0.487 14.726 1.00 67.00 82 SER A C 1
ATOM 634 O O . SER A 1 82 ? -16.592 -0.070 15.762 1.00 67.00 82 SER A O 1
ATOM 636 N N . GLU A 1 83 ? -16.724 -1.302 13.885 1.00 62.75 83 GLU A N 1
ATOM 637 C CA . GLU A 1 83 ? -18.129 -1.729 14.038 1.00 62.75 83 GLU A CA 1
ATOM 638 C C . GLU A 1 83 ? -18.268 -3.169 14.589 1.00 62.75 83 GLU A C 1
ATOM 640 O O . GLU A 1 83 ? -19.365 -3.608 14.928 1.00 62.75 83 GLU A O 1
ATOM 645 N N . SER A 1 84 ? -17.181 -3.944 14.690 1.00 49.06 84 SER A N 1
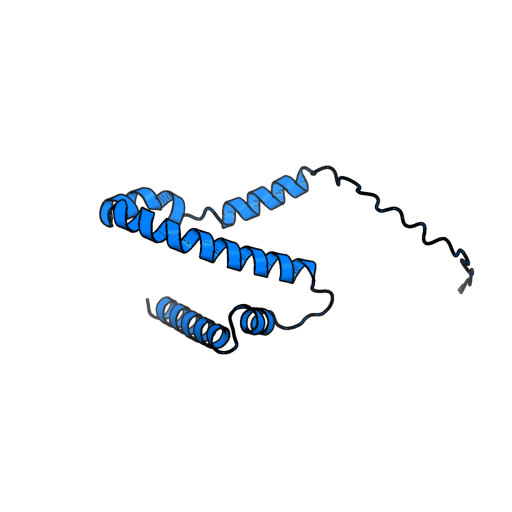ATOM 646 C CA . SER A 1 84 ? -17.253 -5.371 15.053 1.00 49.06 84 SER A CA 1
ATOM 647 C C . SER A 1 84 ? -17.371 -5.620 16.565 1.00 49.06 84 SER A C 1
ATOM 649 O O . SER A 1 84 ? -16.407 -5.963 17.244 1.00 49.06 84 SER A O 1
ATOM 651 N N . GLU A 1 85 ? -18.595 -5.529 17.093 1.00 49.53 85 GLU A N 1
ATOM 652 C CA . GLU A 1 85 ? -18.968 -6.150 18.382 1.00 49.53 85 GLU A CA 1
ATOM 653 C C . GLU A 1 85 ? -19.333 -7.645 18.215 1.00 49.53 85 GLU A C 1
ATOM 655 O O . GLU A 1 85 ? -19.355 -8.408 19.178 1.00 49.53 85 GLU A O 1
ATOM 660 N N . THR A 1 86 ? -19.548 -8.115 16.980 1.00 48.16 86 THR A N 1
ATOM 661 C CA . THR A 1 86 ? -19.840 -9.523 16.667 1.00 48.16 86 THR A CA 1
ATOM 662 C C . THR A 1 86 ? -19.014 -9.999 15.472 1.00 48.16 86 THR A C 1
ATOM 664 O O . THR A 1 86 ? -18.880 -9.311 14.464 1.00 48.16 86 THR A O 1
ATOM 667 N N . CYS A 1 87 ? -18.377 -11.162 15.638 1.00 48.88 87 CYS A N 1
ATOM 668 C CA . CYS A 1 87 ? -17.562 -11.828 14.624 1.00 48.88 87 CYS A CA 1
ATOM 669 C C . CYS A 1 87 ? -18.443 -12.345 13.480 1.00 48.88 87 CYS A C 1
ATOM 671 O O . CYS A 1 87 ? -18.788 -13.525 13.473 1.00 48.88 87 CYS A O 1
ATOM 673 N N . ASP A 1 88 ? -18.762 -11.488 12.515 1.00 53.00 88 ASP A N 1
ATOM 674 C CA . ASP A 1 88 ? -19.196 -11.930 11.193 1.00 53.00 88 ASP A CA 1
ATOM 675 C C . ASP A 1 88 ? -17.991 -11.942 10.243 1.00 53.00 88 ASP A C 1
ATOM 677 O O . ASP A 1 88 ? -17.162 -11.030 10.212 1.00 53.00 88 ASP A O 1
ATOM 681 N N . ASP A 1 89 ? -17.857 -13.062 9.540 1.00 57.69 89 ASP A N 1
ATOM 682 C CA . ASP A 1 89 ? -16.697 -13.478 8.759 1.00 57.69 89 ASP A CA 1
ATOM 683 C C . ASP A 1 89 ? -16.222 -12.362 7.806 1.00 57.69 89 ASP A C 1
ATOM 685 O O . ASP A 1 89 ? -17.002 -11.808 7.030 1.00 57.69 89 ASP A O 1
ATOM 689 N N . TYR A 1 90 ? -14.928 -12.029 7.828 1.00 54.66 90 TYR A N 1
ATOM 690 C CA . TYR A 1 90 ? -14.317 -10.953 7.022 1.00 54.66 90 TYR A CA 1
ATOM 691 C C . TYR A 1 90 ? -14.647 -11.082 5.519 1.00 54.66 90 TYR A C 1
ATOM 693 O O . TYR A 1 90 ? -14.795 -10.094 4.795 1.00 54.66 90 TYR A O 1
ATOM 701 N N . THR A 1 91 ? -14.839 -12.321 5.062 1.00 54.84 91 THR A N 1
ATOM 702 C CA . THR A 1 91 ? -15.273 -12.679 3.705 1.00 54.84 91 THR A CA 1
ATOM 703 C C . THR A 1 91 ? -16.681 -12.174 3.364 1.00 54.84 91 THR A C 1
ATOM 705 O O . THR A 1 91 ? -16.947 -11.827 2.207 1.00 54.84 91 THR A O 1
ATOM 708 N N . ASP A 1 92 ? -17.580 -12.104 4.344 1.00 56.91 92 ASP A N 1
ATOM 709 C CA . ASP A 1 92 ? -18.964 -11.657 4.166 1.00 56.91 92 ASP A CA 1
ATOM 710 C C . ASP A 1 92 ? -19.052 -10.127 4.105 1.00 56.91 92 ASP A C 1
ATOM 712 O O . ASP A 1 92 ? -19.732 -9.584 3.238 1.00 56.91 92 ASP A O 1
ATOM 716 N N . ILE A 1 93 ? -18.246 -9.414 4.899 1.00 60.16 93 ILE A N 1
ATOM 717 C CA . ILE A 1 93 ? -18.131 -7.945 4.828 1.00 60.16 93 ILE A CA 1
ATOM 718 C C . ILE A 1 93 ? -17.559 -7.504 3.475 1.00 60.16 93 ILE A C 1
ATOM 720 O O . ILE A 1 93 ? -18.077 -6.577 2.842 1.00 60.16 93 ILE A O 1
ATOM 724 N N . ILE A 1 94 ? -16.539 -8.212 2.979 1.00 59.50 94 ILE A N 1
ATOM 725 C CA . ILE A 1 94 ? -15.998 -7.994 1.630 1.00 59.50 94 ILE A CA 1
ATOM 726 C C . ILE A 1 94 ? -17.064 -8.296 0.573 1.00 59.50 94 ILE A C 1
ATOM 728 O O . ILE A 1 94 ? -17.240 -7.517 -0.362 1.00 59.50 94 ILE A O 1
ATOM 732 N N . SER A 1 95 ? -17.818 -9.386 0.720 1.00 59.72 95 SER A N 1
ATOM 733 C CA . SER A 1 95 ? -18.890 -9.746 -0.218 1.00 59.72 95 SER A CA 1
ATOM 734 C C . SER A 1 95 ? -20.078 -8.774 -0.175 1.00 59.72 95 SER A C 1
ATOM 736 O O . SER A 1 95 ? -20.744 -8.586 -1.195 1.00 59.72 95 SER A O 1
ATOM 738 N N . HIS A 1 96 ? -20.330 -8.123 0.962 1.00 60.16 96 HIS A N 1
ATOM 739 C CA . HIS A 1 96 ? -21.391 -7.133 1.137 1.00 60.16 96 HIS A CA 1
ATOM 740 C C . HIS A 1 96 ? -21.005 -5.758 0.560 1.00 60.16 96 HIS A C 1
ATOM 742 O O . HIS A 1 96 ? -21.837 -5.114 -0.077 1.00 60.16 96 HIS A O 1
ATOM 748 N N . TYR A 1 97 ? -19.743 -5.327 0.704 1.00 59.62 97 TYR A N 1
ATOM 749 C CA . TYR A 1 97 ? -19.266 -4.027 0.198 1.00 59.62 97 TYR A CA 1
ATOM 750 C C . TYR A 1 97 ? -18.761 -4.047 -1.256 1.00 59.62 97 TYR A C 1
ATOM 752 O O . TYR A 1 97 ? -19.011 -3.096 -1.995 1.00 59.62 97 TYR A O 1
ATOM 760 N N . LEU A 1 98 ? -18.065 -5.105 -1.691 1.00 61.66 98 LEU A N 1
ATOM 761 C CA . LEU A 1 98 ? -17.587 -5.259 -3.079 1.00 61.66 98 LEU A CA 1
ATOM 762 C C . LEU A 1 98 ? -18.597 -6.000 -3.977 1.00 61.66 98 LEU A C 1
ATOM 764 O O . LEU A 1 98 ? -18.481 -5.966 -5.201 1.00 61.66 98 LEU A O 1
ATOM 768 N N . GLY A 1 99 ? -19.607 -6.646 -3.389 1.00 56.72 99 GLY A N 1
ATOM 769 C CA . GLY A 1 99 ? -20.628 -7.425 -4.086 1.00 56.72 99 GLY A CA 1
ATOM 770 C C . GLY A 1 99 ? -20.322 -8.928 -4.116 1.00 56.72 99 GLY A C 1
ATOM 771 O O . GLY A 1 99 ? -19.175 -9.351 -4.258 1.00 56.72 99 GLY A O 1
ATOM 772 N N . LYS A 1 100 ? -21.382 -9.748 -4.027 1.00 57.59 100 LYS A N 1
ATOM 773 C CA . LYS A 1 100 ? -21.370 -11.225 -3.902 1.00 57.59 100 LYS A CA 1
ATOM 774 C C . LYS A 1 100 ? -20.383 -11.942 -4.845 1.00 57.59 100 LYS A C 1
ATOM 776 O O . LYS A 1 100 ? -19.780 -12.939 -4.465 1.00 57.59 100 LYS A O 1
ATOM 781 N N . ASN A 1 101 ? -20.192 -11.430 -6.063 1.00 66.00 101 ASN A N 1
ATOM 782 C CA . ASN A 1 101 ? -19.327 -12.051 -7.072 1.00 66.00 101 ASN A CA 1
ATOM 783 C C . ASN A 1 101 ? -17.847 -11.652 -6.938 1.00 66.00 101 ASN A C 1
ATOM 785 O O . ASN A 1 101 ? -16.972 -12.415 -7.348 1.00 66.00 101 ASN A O 1
ATOM 789 N N . TRP A 1 102 ? -17.551 -10.484 -6.361 1.00 69.94 102 TRP A N 1
ATOM 790 C CA . TRP A 1 102 ? -16.179 -10.006 -6.182 1.00 69.94 102 TRP A CA 1
ATOM 791 C C . TRP A 1 102 ? -15.460 -10.748 -5.054 1.00 69.94 102 TRP A C 1
ATOM 793 O O . TRP A 1 102 ? -14.288 -11.070 -5.216 1.00 69.94 102 TRP A O 1
ATOM 803 N N . GLY A 1 103 ? -16.154 -11.116 -3.969 1.00 68.06 103 GLY A N 1
ATOM 804 C CA . GLY A 1 103 ? -15.573 -11.948 -2.904 1.00 68.06 103 GLY A CA 1
ATOM 805 C C . GLY A 1 103 ? -15.065 -13.301 -3.425 1.00 68.06 103 GLY A C 1
ATOM 806 O O . GLY A 1 103 ? -13.925 -13.687 -3.171 1.00 68.06 103 GLY A O 1
ATOM 807 N N . VAL A 1 104 ? -15.868 -13.976 -4.256 1.00 72.31 104 VAL A N 1
ATOM 808 C CA . VAL A 1 104 ? -15.476 -15.238 -4.912 1.00 72.31 104 VAL A CA 1
ATOM 809 C C . VAL A 1 104 ? -14.329 -15.019 -5.904 1.00 72.31 104 VAL A C 1
ATOM 811 O O . VAL A 1 104 ? -13.384 -15.805 -5.933 1.00 72.31 104 VAL A O 1
ATOM 814 N N . PHE A 1 105 ? -14.367 -13.936 -6.686 1.00 78.81 105 PHE A N 1
ATOM 815 C CA . PHE A 1 105 ? -13.297 -13.593 -7.625 1.00 78.81 105 PHE A CA 1
ATOM 816 C C . PHE A 1 105 ? -11.949 -13.366 -6.920 1.00 78.81 105 PHE A C 1
ATOM 818 O O . PHE A 1 105 ? -10.933 -13.912 -7.355 1.00 78.81 105 PHE A O 1
ATOM 825 N N . LEU A 1 106 ? -11.937 -12.632 -5.801 1.00 77.94 106 LEU A N 1
ATOM 826 C CA . LEU A 1 106 ? -10.736 -12.440 -4.982 1.00 77.94 106 LEU A CA 1
ATOM 827 C C . LEU A 1 106 ? -10.241 -13.763 -4.376 1.00 77.94 106 LEU A C 1
ATOM 829 O O . LEU A 1 106 ? -9.035 -14.002 -4.362 1.00 77.94 106 LEU A O 1
ATOM 833 N N . GLY A 1 107 ? -11.143 -14.646 -3.936 1.00 78.44 107 GLY A N 1
ATOM 834 C CA . GLY A 1 107 ? -10.779 -15.979 -3.441 1.00 78.44 107 GLY A CA 1
ATOM 835 C C . GLY A 1 107 ? -10.082 -16.842 -4.500 1.00 78.44 107 GLY A C 1
ATOM 836 O O . GLY A 1 107 ? -9.055 -17.464 -4.223 1.00 78.44 107 GLY A O 1
ATOM 837 N N . VAL A 1 108 ? -10.579 -16.826 -5.740 1.00 83.31 108 VAL A N 1
ATOM 838 C CA . VAL A 1 108 ? -9.952 -17.538 -6.870 1.00 83.31 108 VAL A CA 1
ATOM 839 C C . VAL A 1 108 ? -8.581 -16.948 -7.209 1.00 83.31 108 VAL A C 1
ATOM 841 O O . VAL A 1 108 ? -7.631 -17.697 -7.445 1.00 83.31 108 VAL A O 1
ATOM 844 N N . ILE A 1 109 ? -8.446 -15.619 -7.200 1.00 85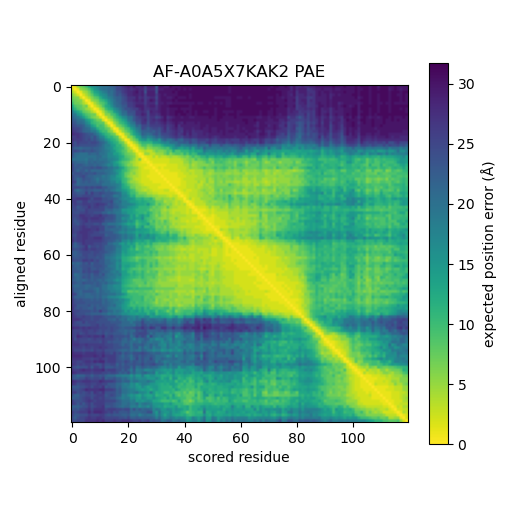.00 109 ILE A N 1
ATOM 845 C CA . ILE A 1 109 ? -7.161 -14.955 -7.461 1.00 85.00 109 ILE A CA 1
ATOM 846 C C . ILE A 1 109 ? -6.130 -15.269 -6.372 1.00 85.00 109 ILE A C 1
ATOM 848 O O . ILE A 1 109 ? -4.966 -15.515 -6.687 1.00 85.00 109 ILE A O 1
ATOM 852 N N . TYR A 1 110 ? -6.557 -15.325 -5.107 1.00 82.31 110 TYR A N 1
ATOM 853 C CA . TYR A 1 110 ? -5.706 -15.705 -3.981 1.00 82.31 110 TYR A CA 1
ATOM 854 C C . TYR A 1 110 ? -5.205 -17.145 -4.128 1.00 82.31 110 TYR A C 1
ATOM 856 O O . TYR A 1 110 ? -4.011 -17.412 -3.988 1.00 82.31 110 TYR A O 1
ATOM 864 N N . PHE A 1 111 ? -6.098 -18.062 -4.503 1.00 85.19 111 PHE A N 1
ATOM 865 C CA . PHE A 1 111 ? -5.744 -19.454 -4.757 1.00 85.19 111 PHE A CA 1
ATOM 866 C C . PHE A 1 111 ? -4.740 -19.602 -5.913 1.00 85.19 111 PHE A C 1
ATOM 868 O O . PHE A 1 111 ? -3.743 -20.313 -5.781 1.00 85.19 111 PHE A O 1
ATOM 875 N N . LEU A 1 112 ? -4.947 -18.879 -7.021 1.00 88.31 112 LEU A N 1
ATOM 876 C CA . LEU A 1 112 ? -3.996 -18.839 -8.138 1.00 88.31 112 LEU A CA 1
ATOM 877 C C . LEU A 1 112 ? -2.630 -18.281 -7.723 1.00 88.31 112 LEU A C 1
ATOM 879 O O . LEU A 1 112 ? -1.605 -18.798 -8.165 1.00 88.31 112 LEU A O 1
ATOM 883 N N . MET A 1 113 ? -2.608 -17.255 -6.870 1.00 83.69 113 MET A N 1
ATOM 884 C CA . MET A 1 113 ? -1.368 -16.649 -6.386 1.00 83.69 113 MET A CA 1
ATOM 885 C C . MET A 1 113 ? -0.555 -17.626 -5.525 1.00 83.69 113 MET A C 1
ATOM 887 O O . MET A 1 113 ? 0.653 -17.745 -5.734 1.00 83.69 113 MET A O 1
ATOM 891 N N . ILE A 1 114 ? -1.208 -18.393 -4.642 1.00 85.94 114 ILE A N 1
ATOM 892 C CA . ILE A 1 114 ? -0.555 -19.470 -3.880 1.00 85.94 114 ILE A CA 1
ATOM 893 C C . ILE A 1 114 ? -0.013 -20.556 -4.811 1.00 85.94 114 ILE A C 1
ATOM 895 O O . ILE A 1 114 ? 1.143 -20.945 -4.673 1.00 85.94 114 ILE A O 1
ATOM 899 N N . ILE A 1 115 ? -0.812 -21.034 -5.772 1.00 89.31 115 ILE A N 1
ATOM 900 C CA . ILE A 1 115 ? -0.364 -22.074 -6.711 1.00 89.31 115 ILE A CA 1
ATOM 901 C C . ILE A 1 115 ? 0.856 -21.605 -7.499 1.00 89.31 115 ILE A C 1
ATOM 903 O O . ILE A 1 115 ? 1.829 -22.347 -7.605 1.00 89.31 115 ILE A O 1
ATOM 907 N N . HIS A 1 116 ? 0.833 -20.379 -8.023 1.00 86.56 116 HIS A N 1
ATOM 908 C CA . HIS A 1 116 ? 1.972 -19.820 -8.742 1.00 86.56 116 HIS A CA 1
ATOM 909 C C . HIS A 1 116 ? 3.215 -19.718 -7.850 1.00 86.56 116 HIS A C 1
ATOM 911 O O . HIS A 1 116 ? 4.293 -20.105 -8.284 1.00 86.56 116 HIS A O 1
ATOM 917 N N . GLY A 1 117 ? 3.066 -19.261 -6.604 1.00 78.94 117 GLY A N 1
ATOM 918 C CA . GLY A 1 117 ? 4.175 -19.160 -5.651 1.00 78.94 117 GLY A CA 1
ATOM 919 C C . GLY A 1 117 ? 4.744 -20.505 -5.187 1.00 78.94 117 GLY A C 1
ATOM 920 O O . GLY A 1 117 ? 5.895 -20.551 -4.775 1.00 78.94 117 GLY A O 1
ATOM 921 N N . VAL A 1 118 ? 3.966 -21.589 -5.250 1.00 85.62 118 VAL A N 1
ATOM 922 C CA . VAL A 1 118 ? 4.428 -22.957 -4.938 1.00 85.62 118 VAL A CA 1
ATOM 923 C C . VAL A 1 118 ? 5.067 -23.642 -6.155 1.00 85.62 118 VAL A C 1
ATOM 925 O O . VAL A 1 118 ? 5.889 -24.539 -5.986 1.00 85.62 118 VAL A O 1
ATOM 928 N N . PHE A 1 119 ? 4.688 -23.248 -7.375 1.00 77.38 119 PHE A N 1
ATOM 929 C CA . PHE A 1 119 ? 5.219 -23.806 -8.627 1.00 77.38 119 PHE A CA 1
ATOM 930 C C . PHE A 1 119 ? 6.425 -23.046 -9.207 1.00 77.38 119 PHE A C 1
ATOM 932 O O . PHE A 1 119 ? 7.023 -23.541 -10.166 1.00 77.38 119 PHE A O 1
ATOM 939 N N . ILE A 1 120 ? 6.757 -21.866 -8.672 1.00 64.25 120 ILE A N 1
ATOM 940 C CA . ILE A 1 120 ? 7.962 -21.088 -9.008 1.00 64.25 120 ILE A CA 1
ATOM 941 C C . ILE A 1 120 ? 9.127 -21.477 -8.092 1.00 64.25 120 ILE A C 1
ATOM 943 O O . ILE A 1 120 ? 10.270 -21.497 -8.600 1.00 64.25 120 ILE A O 1
#